Protein AF-A0AAV2K9E5-F1 (afdb_monomer_lite)

Foldseek 3Di:
DDDDDDDDPDPVPLVVVVVVLVVCPPDDPVVSQVVLQVVLLVVLLVVLLVLLPDPDQDPDQVNLVVQLVVLVVSQVSSVVSVHHDPLSSVLSVLLSVLQNDLDLVVNLVSLLVNCVQAVLCDLLNLVSSVSNHPNDDPVSSVVSSVSSVVSHDPDCPHNDDNRCVVHDHDRPPPPPPPPDD

Structure (mmCIF, N/CA/C/O backbone):
data_AF-A0AAV2K9E5-F1
#
_entry.id   AF-A0AAV2K9E5-F1
#
loop_
_atom_site.group_PDB
_atom_site.id
_atom_site.type_symbol
_atom_site.label_atom_id
_atom_site.label_alt_id
_atom_site.label_comp_id
_atom_site.label_asym_id
_atom_site.label_entity_id
_atom_site.label_seq_id
_atom_site.pdbx_PDB_ins_code
_atom_site.Cartn_x
_atom_site.Cartn_y
_atom_site.Cartn_z
_atom_site.occupancy
_atom_site.B_iso_or_equiv
_atom_site.auth_seq_id
_atom_site.auth_comp_id
_atom_site.auth_asym_id
_atom_site.auth_atom_id
_atom_site.pdbx_PDB_model_num
ATOM 1 N N . MET A 1 1 ? -20.066 31.580 -7.632 1.00 33.34 1 MET A N 1
ATOM 2 C CA . MET A 1 1 ? -19.967 30.340 -8.435 1.00 33.34 1 MET A CA 1
ATOM 3 C C . MET A 1 1 ? -18.522 29.836 -8.380 1.00 33.34 1 MET A C 1
ATOM 5 O O . MET A 1 1 ? -17.679 30.307 -9.133 1.00 33.34 1 MET A O 1
ATOM 9 N N . GLY A 1 2 ? -18.185 28.996 -7.397 1.00 33.91 2 GLY A N 1
ATOM 10 C CA . GLY A 1 2 ? -16.811 28.524 -7.174 1.00 33.91 2 GLY A CA 1
ATOM 11 C C . GLY A 1 2 ? -16.489 27.322 -8.060 1.00 33.91 2 GLY A C 1
ATOM 12 O O . GLY A 1 2 ? -17.176 26.308 -7.985 1.00 33.91 2 GLY A O 1
ATOM 13 N N . LYS A 1 3 ? -15.464 27.434 -8.911 1.00 34.72 3 LYS A N 1
ATOM 14 C CA . LYS A 1 3 ? -14.996 26.327 -9.755 1.00 34.72 3 LYS A CA 1
ATOM 15 C C . LYS A 1 3 ? -14.367 25.238 -8.879 1.00 34.72 3 LYS A C 1
ATOM 17 O O . LYS A 1 3 ? -13.328 25.457 -8.259 1.00 34.72 3 LYS A O 1
ATOM 22 N N . MET A 1 4 ? -15.000 24.067 -8.857 1.00 34.75 4 MET A N 1
ATOM 23 C CA . MET A 1 4 ? -14.443 22.832 -8.309 1.00 34.75 4 MET A CA 1
ATOM 24 C C . MET A 1 4 ? -13.221 22.425 -9.140 1.00 34.75 4 MET A C 1
ATOM 26 O O . MET A 1 4 ? -13.341 22.120 -10.325 1.00 34.75 4 MET A O 1
ATOM 30 N N . LYS A 1 5 ? -12.034 22.434 -8.525 1.00 36.47 5 LYS A N 1
ATOM 31 C CA . LYS A 1 5 ? -10.842 21.792 -9.090 1.00 36.47 5 LYS A CA 1
ATOM 32 C C . LYS A 1 5 ? -11.008 20.284 -8.941 1.00 36.47 5 LYS A C 1
ATOM 34 O O . LYS A 1 5 ? -10.879 19.741 -7.848 1.00 36.47 5 LYS A O 1
ATOM 39 N N . THR A 1 6 ? -11.315 19.626 -10.049 1.00 37.81 6 THR A N 1
ATOM 40 C CA . THR A 1 6 ? -11.320 18.172 -10.183 1.00 37.81 6 THR A CA 1
ATOM 41 C C . THR A 1 6 ? -9.916 17.629 -9.920 1.00 37.81 6 THR A C 1
ATOM 43 O O . THR A 1 6 ? -8.967 17.955 -10.633 1.00 37.81 6 THR A O 1
ATOM 46 N N . SER A 1 7 ? -9.794 16.812 -8.874 1.00 40.53 7 SER A N 1
ATOM 47 C CA . SER A 1 7 ? -8.599 16.041 -8.538 1.00 40.53 7 SER A CA 1
ATOM 48 C C . SER A 1 7 ? -8.403 14.943 -9.587 1.00 40.53 7 SER A C 1
ATOM 50 O O . SER A 1 7 ? -9.047 13.899 -9.532 1.00 40.53 7 SER A O 1
ATOM 52 N N . SER A 1 8 ? -7.561 15.216 -10.581 1.00 37.09 8 SER A N 1
ATOM 53 C CA . SER A 1 8 ? -7.104 14.250 -11.578 1.00 37.09 8 SER A CA 1
ATOM 54 C C . SER A 1 8 ? -5.670 13.870 -11.231 1.00 37.09 8 SER A C 1
ATOM 56 O O . SER A 1 8 ? -4.784 14.728 -11.216 1.00 37.09 8 SER A O 1
ATOM 58 N N . VAL A 1 9 ? -5.414 12.591 -10.952 1.00 47.50 9 VAL A N 1
ATOM 59 C CA . VAL A 1 9 ? -4.066 12.066 -11.180 1.00 47.50 9 VAL A CA 1
ATOM 60 C C . VAL A 1 9 ? -3.914 12.036 -12.697 1.00 47.50 9 VAL A C 1
ATOM 62 O O . VAL A 1 9 ? -4.549 11.244 -13.385 1.00 47.50 9 VAL A O 1
ATOM 65 N N . HIS A 1 10 ? -3.156 13.010 -13.187 1.00 48.72 10 HIS A N 1
ATOM 66 C CA . HIS A 1 10 ? -3.023 13.381 -14.587 1.00 48.72 10 HIS A CA 1
ATOM 67 C C . HIS A 1 10 ? -2.670 12.170 -15.483 1.00 48.72 10 HIS A C 1
ATOM 69 O O . HIS A 1 10 ? -1.700 11.472 -15.169 1.00 48.72 10 HIS A O 1
ATOM 75 N N . PRO A 1 11 ? -3.332 11.995 -16.646 1.00 52.62 11 PRO A N 1
ATOM 76 C CA . PRO A 1 11 ? -2.851 11.165 -17.764 1.00 52.62 11 PRO A CA 1
ATOM 77 C C . PRO A 1 11 ? -1.345 11.341 -18.055 1.00 52.62 11 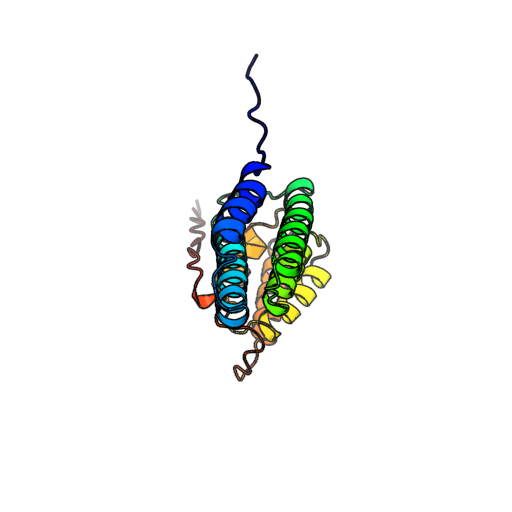PRO A C 1
ATOM 79 O O . PRO A 1 11 ? -0.653 10.402 -18.426 1.00 52.62 11 PRO A O 1
ATOM 82 N N . ASN A 1 12 ? -0.800 12.512 -17.721 1.00 70.06 12 ASN A N 1
ATOM 83 C CA . ASN A 1 12 ? 0.586 12.903 -17.941 1.00 70.06 12 ASN A CA 1
ATOM 84 C C . ASN A 1 12 ? 1.647 12.067 -17.208 1.00 70.06 12 ASN A C 1
ATOM 86 O O . ASN A 1 12 ? 2.788 12.109 -17.643 1.00 70.06 12 ASN A O 1
ATOM 90 N N . VAL A 1 13 ? 1.360 11.356 -16.105 1.00 79.88 13 VAL A N 1
ATOM 91 C CA . VAL A 1 13 ? 2.435 10.623 -15.393 1.00 79.88 13 VAL A CA 1
ATOM 92 C C . VAL A 1 13 ? 2.831 9.355 -16.138 1.00 79.88 13 VAL A C 1
ATOM 94 O O . VAL A 1 13 ? 4.018 9.112 -16.310 1.00 79.88 13 VAL A O 1
ATOM 97 N N . LEU A 1 14 ? 1.865 8.545 -16.580 1.00 83.00 14 LEU A N 1
ATOM 98 C CA . LEU A 1 14 ? 2.177 7.322 -17.326 1.00 83.00 14 LEU A CA 1
ATOM 99 C C . LEU A 1 14 ? 2.745 7.652 -18.707 1.00 83.00 14 LEU A C 1
ATOM 101 O O . LEU A 1 14 ? 3.692 6.998 -19.129 1.00 83.00 14 LEU A O 1
ATOM 105 N N . ASP A 1 15 ? 2.230 8.696 -19.359 1.00 85.44 15 ASP A N 1
ATOM 106 C CA . ASP A 1 15 ? 2.758 9.169 -20.641 1.00 85.44 15 ASP A CA 1
ATOM 107 C C . ASP A 1 15 ? 4.187 9.709 -20.499 1.00 85.44 15 ASP A C 1
ATOM 109 O O . ASP A 1 15 ? 5.060 9.356 -21.289 1.00 85.44 15 ASP A O 1
ATOM 113 N N . PHE A 1 16 ? 4.462 10.486 -19.443 1.00 86.88 16 PHE A N 1
ATOM 114 C CA . PHE A 1 16 ? 5.818 10.923 -19.107 1.00 86.88 16 PHE A CA 1
ATOM 115 C C . PHE A 1 16 ? 6.737 9.731 -18.835 1.00 86.88 16 PHE A C 1
ATOM 117 O O . PHE A 1 16 ? 7.811 9.637 -19.413 1.00 86.88 16 PHE A O 1
ATOM 124 N N . LEU A 1 17 ? 6.307 8.781 -18.000 1.00 87.25 17 LEU A N 1
ATOM 125 C CA . LEU A 1 17 ? 7.097 7.586 -17.706 1.00 87.25 17 LEU A CA 1
ATOM 126 C C . LEU A 1 17 ? 7.365 6.756 -18.960 1.00 87.25 17 LEU A C 1
ATOM 128 O O . LEU A 1 17 ? 8.458 6.220 -19.101 1.00 87.25 17 LEU A O 1
ATOM 132 N N . LYS A 1 18 ? 6.390 6.643 -19.865 1.00 88.12 18 LYS A N 1
ATOM 133 C CA . LYS A 1 18 ? 6.566 5.952 -21.141 1.00 88.12 18 LYS A CA 1
ATOM 134 C C . LYS A 1 18 ? 7.643 6.638 -21.973 1.00 88.12 18 LYS A C 1
ATOM 136 O O . LYS A 1 18 ? 8.583 5.969 -22.377 1.00 88.12 18 LYS A O 1
ATOM 141 N N . HIS A 1 19 ? 7.525 7.954 -22.150 1.00 90.06 19 HIS A N 1
ATOM 142 C CA . HIS A 1 19 ? 8.511 8.759 -22.862 1.00 90.06 19 HIS A CA 1
ATOM 143 C C . HIS A 1 19 ? 9.916 8.559 -22.281 1.00 90.06 19 HIS A C 1
ATOM 145 O O . HIS A 1 19 ? 10.824 8.177 -23.007 1.00 90.06 19 HIS A O 1
ATOM 151 N N . GLU A 1 20 ? 10.090 8.715 -20.966 1.00 89.44 20 GLU A N 1
ATOM 152 C CA . GLU A 1 20 ? 11.399 8.544 -20.322 1.00 89.44 20 GLU A CA 1
ATOM 153 C C . GLU A 1 20 ? 11.954 7.118 -20.462 1.00 89.44 20 GLU A C 1
ATOM 155 O O . GLU A 1 20 ? 13.154 6.942 -20.645 1.00 89.44 20 GLU A O 1
ATOM 160 N N . LEU A 1 21 ? 11.107 6.084 -20.398 1.00 88.56 21 LEU A N 1
ATOM 161 C CA . LEU A 1 21 ? 11.539 4.692 -20.580 1.00 88.56 21 LEU A CA 1
ATOM 162 C C . LEU A 1 21 ? 11.864 4.348 -22.041 1.00 88.56 21 LEU A C 1
ATOM 164 O O . LEU A 1 21 ? 12.685 3.458 -22.280 1.00 88.56 21 LEU A O 1
ATOM 168 N N . ASP A 1 22 ? 11.247 5.035 -23.003 1.00 89.12 22 ASP A N 1
ATOM 169 C CA . ASP A 1 22 ? 11.551 4.900 -24.430 1.00 89.12 22 ASP A CA 1
ATOM 170 C C . ASP A 1 22 ? 12.910 5.526 -24.785 1.00 89.12 22 ASP A C 1
ATOM 172 O O . ASP A 1 22 ? 13.610 5.020 -25.660 1.00 89.12 22 ASP A O 1
ATOM 176 N N . GLN A 1 23 ? 13.364 6.526 -24.025 1.00 89.56 23 GLN A N 1
ATOM 177 C CA . GLN A 1 23 ? 14.723 7.070 -24.153 1.00 89.56 23 GLN A CA 1
ATOM 178 C C . GLN A 1 23 ? 15.815 6.126 -23.620 1.00 89.56 23 GLN A C 1
ATOM 180 O O . GLN A 1 23 ? 16.995 6.418 -23.777 1.00 89.56 23 GLN A O 1
ATOM 185 N N . LEU A 1 24 ? 15.439 5.006 -22.989 1.00 87.31 24 LEU A N 1
ATOM 186 C CA . LEU A 1 24 ? 16.350 4.021 -22.391 1.00 87.31 24 LEU A CA 1
ATOM 187 C C . LEU A 1 24 ? 16.381 2.687 -23.160 1.00 87.31 24 LEU A C 1
ATOM 189 O O . LEU A 1 24 ? 16.762 1.653 -22.602 1.00 87.31 24 LEU A O 1
ATOM 193 N N . GLN A 1 25 ? 15.910 2.668 -24.410 1.00 85.69 25 GLN A N 1
ATOM 194 C CA . GLN A 1 25 ? 15.827 1.454 -25.241 1.00 85.69 25 GLN A CA 1
ATOM 195 C C . GLN A 1 25 ? 17.203 0.947 -25.705 1.00 85.69 25 GLN A C 1
ATOM 197 O O . GLN A 1 25 ? 17.341 -0.221 -26.058 1.00 85.69 25 GLN A O 1
ATOM 202 N N . ASP A 1 26 ? 18.223 1.805 -25.676 1.00 91.19 26 ASP A N 1
ATOM 203 C CA . ASP A 1 26 ? 19.620 1.489 -25.982 1.00 91.19 26 ASP A CA 1
ATOM 204 C C . ASP A 1 26 ? 20.329 0.725 -24.846 1.00 91.19 26 ASP A C 1
ATOM 206 O O . ASP A 1 26 ? 21.356 0.075 -25.065 1.00 91.19 26 ASP A O 1
ATOM 210 N N . LEU A 1 27 ? 19.770 0.739 -23.631 1.00 89.75 27 LEU A N 1
ATOM 211 C CA . LEU A 1 27 ? 20.277 -0.061 -22.522 1.00 89.75 27 LEU A CA 1
ATOM 212 C C . LEU A 1 27 ? 20.113 -1.560 -22.790 1.00 89.75 27 LEU A C 1
ATOM 214 O O . LEU A 1 27 ? 19.075 -2.042 -23.245 1.00 89.75 27 LEU A O 1
ATOM 218 N N . LYS A 1 28 ? 21.101 -2.343 -22.342 1.00 91.88 28 LYS A N 1
ATOM 219 C CA . LYS A 1 28 ? 20.982 -3.805 -22.271 1.00 91.88 28 LYS A CA 1
ATOM 220 C C . LYS A 1 28 ? 19.692 -4.194 -21.538 1.00 91.88 28 LYS A C 1
ATOM 222 O O . LYS A 1 28 ? 19.428 -3.692 -20.444 1.00 91.88 28 LYS A O 1
ATOM 227 N N . ALA A 1 29 ? 18.951 -5.160 -22.085 1.00 87.75 29 ALA A N 1
ATOM 228 C CA . ALA A 1 29 ? 17.651 -5.594 -21.564 1.00 87.75 29 ALA A CA 1
ATOM 229 C C . ALA A 1 29 ? 17.650 -5.891 -20.051 1.00 87.75 29 ALA A C 1
ATOM 231 O O . ALA A 1 29 ? 16.742 -5.469 -19.339 1.00 87.75 29 ALA A O 1
ATOM 232 N N . SER A 1 30 ? 18.702 -6.537 -19.533 1.00 89.31 30 SER A N 1
ATOM 233 C CA . SER A 1 30 ? 18.856 -6.807 -18.096 1.00 89.31 30 SER A CA 1
ATOM 234 C C . SER A 1 30 ? 18.990 -5.529 -17.257 1.00 89.31 30 SER A C 1
ATOM 236 O O . SER A 1 30 ? 18.423 -5.439 -16.172 1.00 89.31 30 SER A O 1
ATOM 238 N N . CYS A 1 31 ? 19.712 -4.520 -17.753 1.00 89.81 31 CYS A N 1
ATOM 239 C CA . CYS A 1 31 ? 19.858 -3.228 -17.079 1.00 89.81 31 CYS A CA 1
ATOM 240 C C . CYS A 1 31 ? 18.535 -2.458 -17.103 1.00 89.81 31 CYS A C 1
ATOM 242 O O . CYS A 1 31 ? 18.088 -1.960 -16.070 1.00 89.81 31 CYS A O 1
ATOM 244 N N . ARG A 1 32 ? 17.869 -2.433 -18.263 1.00 88.88 32 ARG A N 1
ATOM 245 C CA . ARG A 1 32 ? 16.553 -1.809 -18.429 1.00 88.88 32 ARG A CA 1
ATOM 246 C C . ARG A 1 32 ? 15.521 -2.432 -17.485 1.00 88.88 32 ARG A C 1
ATOM 248 O O . ARG A 1 32 ? 14.830 -1.709 -16.775 1.00 88.88 32 ARG A O 1
ATOM 255 N N . GLN A 1 33 ? 15.478 -3.760 -17.383 1.00 89.00 33 GLN A N 1
ATOM 256 C CA . GLN A 1 33 ? 14.592 -4.469 -16.457 1.00 89.00 33 GLN A CA 1
ATOM 257 C C . GLN A 1 33 ? 14.817 -4.063 -14.992 1.00 89.00 33 GLN A C 1
ATOM 259 O O . GLN A 1 33 ? 13.845 -3.860 -14.259 1.00 89.00 33 GLN A O 1
ATOM 264 N N . VAL A 1 34 ? 16.073 -3.911 -14.555 1.00 89.50 34 VAL A N 1
ATOM 265 C CA . VAL A 1 34 ? 16.400 -3.452 -13.193 1.00 89.50 34 VAL A CA 1
ATOM 266 C C . VAL A 1 34 ? 15.873 -2.036 -12.951 1.00 89.50 34 VAL A C 1
ATOM 268 O O . VAL A 1 34 ? 15.236 -1.794 -11.924 1.00 89.50 34 VAL A O 1
ATOM 271 N N . VAL A 1 35 ? 16.074 -1.121 -13.904 1.00 89.75 35 VAL A N 1
ATOM 272 C CA . VAL A 1 35 ? 15.585 0.266 -13.816 1.00 89.75 35 VAL A CA 1
ATOM 273 C C . VAL A 1 35 ? 14.058 0.304 -13.727 1.00 89.75 35 VAL A C 1
ATOM 275 O O . VAL A 1 35 ? 13.514 0.888 -12.788 1.00 89.75 35 VAL A O 1
ATOM 278 N N . VAL A 1 36 ? 13.360 -0.379 -14.640 1.00 89.56 36 VAL A N 1
ATOM 279 C CA . VAL A 1 36 ? 11.887 -0.436 -14.676 1.00 89.56 36 VAL A CA 1
ATOM 280 C C . VAL A 1 36 ? 11.335 -1.051 -13.383 1.00 89.56 36 VAL A C 1
ATOM 282 O O . VAL A 1 36 ? 10.399 -0.518 -12.786 1.00 89.56 36 VAL A O 1
ATOM 285 N N . THR A 1 37 ? 11.957 -2.125 -12.884 1.00 88.50 37 THR A N 1
ATOM 286 C CA . THR A 1 37 ? 11.559 -2.775 -11.624 1.00 88.50 37 THR A CA 1
ATOM 287 C C . THR A 1 37 ? 11.743 -1.848 -10.425 1.00 88.50 37 THR A C 1
ATOM 289 O O . THR A 1 37 ? 10.862 -1.762 -9.566 1.00 88.50 37 THR A O 1
ATOM 292 N N . ARG A 1 38 ? 12.866 -1.123 -10.352 1.00 88.56 38 ARG A N 1
ATOM 293 C CA . ARG A 1 38 ? 13.117 -0.184 -9.255 1.00 88.56 38 ARG A CA 1
ATOM 294 C C . ARG A 1 38 ? 12.136 0.983 -9.280 1.00 88.56 38 ARG A C 1
ATOM 296 O O . ARG A 1 38 ? 11.632 1.380 -8.231 1.00 88.56 38 ARG A O 1
ATOM 303 N N . LEU A 1 39 ? 11.832 1.488 -10.470 1.00 88.81 39 LEU A N 1
ATOM 304 C CA . LEU A 1 39 ? 10.872 2.564 -10.659 1.00 88.81 39 LEU A CA 1
ATOM 305 C C . LEU A 1 39 ? 9.460 2.140 -10.232 1.00 88.81 39 LEU A C 1
ATOM 307 O O . LEU A 1 39 ? 8.794 2.892 -9.521 1.00 88.81 39 LEU A O 1
ATOM 311 N N . HIS A 1 40 ? 9.042 0.912 -10.555 1.00 88.25 40 HIS A N 1
ATOM 312 C CA . HIS A 1 40 ? 7.785 0.338 -10.069 1.00 88.25 40 HIS A CA 1
ATOM 313 C C . HIS A 1 40 ? 7.724 0.300 -8.530 1.00 88.25 40 HIS A C 1
ATOM 315 O O . HIS A 1 40 ? 6.750 0.769 -7.934 1.00 88.25 40 HIS A O 1
ATOM 321 N N . GLN A 1 41 ? 8.788 -0.177 -7.872 1.00 88.12 41 GLN A N 1
ATOM 322 C CA . GLN A 1 41 ? 8.881 -0.207 -6.405 1.00 88.12 41 GLN A CA 1
ATOM 323 C C . GLN A 1 41 ? 8.816 1.196 -5.784 1.00 88.12 41 GLN A C 1
ATOM 325 O O . GLN A 1 41 ? 8.124 1.406 -4.786 1.00 88.12 41 GLN A O 1
ATOM 330 N N . ASP A 1 42 ? 9.530 2.167 -6.359 1.00 87.69 42 ASP A N 1
ATOM 331 C CA . ASP A 1 42 ? 9.561 3.538 -5.850 1.00 87.69 42 ASP A CA 1
ATOM 332 C C . ASP A 1 42 ? 8.230 4.267 -6.072 1.00 87.69 42 ASP A C 1
ATOM 334 O O . ASP A 1 42 ? 7.808 5.046 -5.212 1.00 87.69 42 ASP A O 1
ATOM 338 N N . MET A 1 43 ? 7.530 3.985 -7.172 1.00 85.38 43 MET A N 1
ATOM 339 C CA . MET A 1 43 ? 6.181 4.495 -7.416 1.00 85.38 43 MET A CA 1
ATOM 340 C C . MET A 1 43 ? 5.190 3.954 -6.389 1.00 85.38 43 MET A C 1
ATOM 342 O O . MET A 1 43 ? 4.487 4.742 -5.755 1.00 85.38 43 MET A O 1
ATOM 346 N N . ALA A 1 44 ? 5.190 2.644 -6.139 1.00 86.56 44 ALA A N 1
ATOM 347 C CA . ALA A 1 44 ? 4.346 2.049 -5.107 1.00 86.56 44 ALA A CA 1
ATOM 348 C C . ALA A 1 44 ? 4.667 2.594 -3.709 1.00 86.56 44 ALA A C 1
ATOM 350 O O . ALA A 1 44 ? 3.761 2.917 -2.939 1.00 86.56 44 ALA A O 1
ATOM 351 N N . LEU A 1 45 ? 5.952 2.785 -3.391 1.00 88.00 45 LEU A N 1
ATOM 352 C CA . LEU A 1 45 ? 6.364 3.397 -2.131 1.00 88.00 45 LEU A CA 1
ATOM 353 C C . LEU A 1 45 ? 5.821 4.819 -1.996 1.00 88.00 45 LEU A C 1
ATOM 355 O O . LEU A 1 45 ? 5.258 5.166 -0.958 1.00 88.00 45 LEU A O 1
ATOM 359 N N . ARG A 1 46 ? 5.996 5.661 -3.022 1.00 85.56 46 ARG A N 1
ATOM 360 C CA . ARG A 1 46 ? 5.472 7.037 -3.028 1.00 85.56 46 ARG A CA 1
ATOM 361 C C . ARG A 1 46 ? 3.964 7.036 -2.850 1.00 85.56 46 ARG A C 1
ATOM 363 O O . ARG A 1 46 ? 3.445 7.858 -2.098 1.00 85.56 46 ARG A O 1
ATOM 370 N N . TYR A 1 47 ? 3.290 6.095 -3.490 1.00 81.81 47 TYR A N 1
ATOM 371 C CA . TYR A 1 47 ? 1.853 5.937 -3.417 1.00 81.81 47 TYR A CA 1
ATOM 372 C C . TYR A 1 47 ? 1.362 5.634 -1.994 1.00 81.81 47 TYR A C 1
ATOM 374 O O . TYR A 1 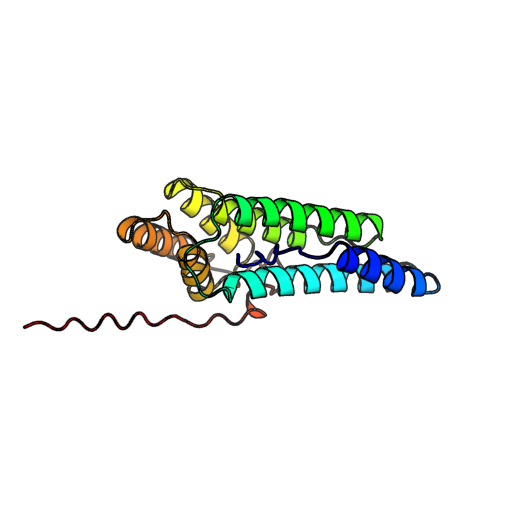47 ? 0.638 6.439 -1.403 1.00 81.81 47 TYR A O 1
ATOM 382 N N . VAL A 1 48 ? 1.845 4.546 -1.386 1.00 86.62 48 VAL A N 1
ATOM 383 C CA . VAL A 1 48 ? 1.476 4.145 -0.016 1.00 86.62 48 VAL A CA 1
ATOM 384 C C . VAL A 1 48 ? 1.941 5.179 1.016 1.00 86.62 48 VAL A C 1
ATOM 386 O O . VAL A 1 48 ? 1.233 5.482 1.975 1.00 86.62 48 VAL A O 1
ATOM 389 N N . LYS A 1 49 ? 3.106 5.802 0.811 1.00 87.25 49 LYS A N 1
ATOM 390 C CA . LYS A 1 49 ? 3.590 6.891 1.671 1.00 87.25 49 LYS A CA 1
ATOM 391 C C . LYS A 1 49 ? 2.674 8.109 1.624 1.00 87.25 49 LYS A C 1
ATOM 393 O O . LYS A 1 49 ? 2.476 8.746 2.655 1.00 87.25 49 LYS A O 1
ATOM 398 N N . THR A 1 50 ? 2.162 8.461 0.448 1.00 82.62 50 THR A N 1
ATOM 399 C CA . THR A 1 50 ? 1.246 9.598 0.287 1.00 82.62 50 THR A CA 1
ATOM 400 C C . THR A 1 50 ? -0.067 9.294 0.990 1.00 82.62 50 THR A C 1
ATOM 402 O O . THR A 1 50 ? -0.499 10.098 1.809 1.00 82.62 50 THR A O 1
ATOM 405 N N . LEU A 1 51 ? -0.608 8.088 0.786 1.00 83.00 51 LEU A N 1
ATOM 406 C CA . LEU A 1 51 ? -1.778 7.578 1.497 1.00 83.00 51 LEU A CA 1
ATOM 407 C C . LEU A 1 51 ? -1.633 7.715 3.019 1.00 83.00 51 LEU A C 1
ATOM 409 O O . LEU A 1 51 ? -2.455 8.356 3.668 1.00 83.00 51 LEU A O 1
ATOM 413 N N . LEU A 1 52 ? -0.577 7.136 3.593 1.00 83.44 52 LEU A N 1
ATOM 414 C CA . LEU A 1 52 ? -0.377 7.119 5.044 1.00 83.44 52 LEU A CA 1
ATOM 415 C C . LEU A 1 52 ? -0.071 8.511 5.620 1.00 83.44 52 LEU A C 1
ATOM 417 O O . LEU A 1 52 ? -0.183 8.718 6.823 1.00 83.44 52 LEU A O 1
ATOM 421 N N . LYS A 1 53 ? 0.299 9.487 4.787 1.00 80.38 53 LYS A N 1
ATOM 422 C CA . LYS A 1 53 ? 0.480 10.883 5.205 1.00 80.38 53 LYS A CA 1
ATOM 423 C C . LYS A 1 53 ? -0.784 11.729 5.085 1.00 80.38 53 LYS A C 1
ATOM 425 O O . LYS A 1 53 ? -0.793 12.840 5.619 1.00 80.38 53 LYS A O 1
ATOM 430 N N . THR A 1 54 ? -1.818 11.248 4.400 1.00 73.81 54 THR A N 1
ATOM 431 C CA . THR A 1 54 ? -3.066 11.989 4.212 1.00 73.81 54 THR A CA 1
ATOM 432 C C . THR A 1 54 ? -3.696 12.297 5.570 1.00 73.81 54 THR A C 1
ATOM 434 O O . THR A 1 54 ? -4.027 11.405 6.352 1.00 73.81 54 THR A O 1
ATOM 437 N N . ARG A 1 55 ? -3.828 13.593 5.875 1.00 57.69 55 ARG A N 1
ATOM 438 C CA . ARG A 1 55 ? -4.434 14.096 7.112 1.00 57.69 55 ARG A CA 1
ATOM 439 C C . ARG A 1 55 ? -5.932 14.275 6.885 1.00 57.69 55 ARG A C 1
ATOM 441 O O . ARG A 1 55 ? -6.364 15.328 6.437 1.00 57.69 55 ARG A O 1
ATOM 448 N N . GLY A 1 56 ? -6.713 13.244 7.178 1.00 57.16 56 GLY A N 1
ATOM 449 C CA . GLY A 1 56 ? -8.171 13.312 7.111 1.00 57.16 56 GLY A CA 1
ATOM 450 C C . GLY A 1 56 ? -8.811 11.935 7.205 1.00 57.16 56 GLY A C 1
ATOM 451 O O . GLY A 1 56 ? -8.333 10.986 6.589 1.00 57.16 56 GLY A O 1
ATOM 452 N N . ARG A 1 57 ? -9.894 11.832 7.981 1.00 54.53 57 ARG A N 1
ATOM 453 C CA . ARG A 1 57 ? -10.813 10.691 7.937 1.00 54.53 57 ARG A CA 1
ATOM 454 C C . ARG A 1 57 ? -11.686 10.880 6.712 1.00 54.53 57 ARG A C 1
ATOM 456 O O . ARG A 1 57 ? -12.661 11.610 6.821 1.00 54.53 57 ARG A O 1
ATOM 463 N N . SER A 1 58 ? -11.275 10.331 5.574 1.00 51.22 58 SER A N 1
ATOM 464 C CA . SER A 1 58 ? -12.148 10.013 4.443 1.00 51.22 58 SER A CA 1
ATOM 465 C C . SER A 1 58 ? -11.317 9.789 3.177 1.00 51.22 58 SER A C 1
ATOM 467 O O . SER A 1 58 ? -10.882 10.723 2.503 1.00 51.22 58 SER A O 1
ATOM 469 N N . LEU A 1 59 ? -11.126 8.520 2.839 1.00 55.97 59 LEU A N 1
ATOM 470 C CA . LEU A 1 59 ? -11.186 8.096 1.449 1.00 55.97 59 LEU A CA 1
ATOM 471 C C . LEU A 1 59 ? -12.591 7.510 1.271 1.00 55.97 59 LEU A C 1
ATOM 473 O O . LEU A 1 59 ? -12.739 6.293 1.318 1.00 55.97 59 LEU A O 1
ATOM 477 N N . GLU A 1 60 ? -13.640 8.343 1.165 1.00 51.22 60 GLU A N 1
ATOM 478 C CA . GLU A 1 60 ? -14.983 7.828 0.820 1.00 51.22 60 GLU A CA 1
ATOM 479 C C . GLU A 1 60 ? -14.884 6.971 -0.443 1.00 51.22 60 GLU A C 1
ATOM 481 O O . GLU A 1 60 ? -13.992 7.205 -1.254 1.00 51.22 60 GLU A O 1
ATOM 486 N N . GLY A 1 61 ? -15.785 5.998 -0.620 1.00 51.62 61 GLY A N 1
ATOM 487 C CA . GLY A 1 61 ? -15.674 4.848 -1.536 1.00 51.62 61 GLY A CA 1
ATOM 488 C C . GLY A 1 61 ? -15.199 5.079 -2.986 1.00 51.62 61 GLY A C 1
ATOM 489 O O . GLY A 1 61 ? -14.833 4.112 -3.652 1.00 51.62 61 GLY A O 1
ATOM 490 N N . GLY A 1 62 ? -15.127 6.320 -3.475 1.00 54.38 62 GLY A N 1
ATOM 491 C CA . GLY A 1 62 ? -14.406 6.688 -4.699 1.00 54.38 62 GLY A CA 1
ATOM 492 C C . GLY A 1 62 ? -12.874 6.715 -4.561 1.00 54.38 62 GLY A C 1
ATOM 493 O O . GLY A 1 62 ? -12.183 6.338 -5.499 1.00 54.38 62 GLY A O 1
ATOM 494 N N . GLY A 1 63 ? -12.328 7.091 -3.402 1.00 61.16 63 GLY A N 1
ATOM 495 C CA . GLY A 1 63 ? -10.894 7.139 -3.113 1.00 61.16 63 GLY A CA 1
ATOM 496 C C . GLY A 1 63 ? -10.252 5.757 -3.177 1.00 61.16 63 GLY A C 1
ATOM 497 O O . GLY A 1 63 ? -9.416 5.528 -4.038 1.00 61.16 63 GLY A O 1
ATOM 498 N N . ALA A 1 64 ? -10.690 4.807 -2.345 1.00 58.28 64 ALA A N 1
ATOM 499 C CA . ALA A 1 64 ? -10.140 3.444 -2.331 1.00 58.28 64 ALA A CA 1
ATOM 500 C C . ALA A 1 64 ? -10.298 2.711 -3.680 1.00 58.28 64 ALA A C 1
ATOM 502 O O . ALA A 1 64 ? -9.388 2.013 -4.120 1.00 58.28 64 ALA A O 1
ATOM 503 N N . ARG A 1 65 ? -11.423 2.910 -4.381 1.00 59.69 65 ARG A N 1
ATOM 504 C CA . ARG A 1 65 ? -11.648 2.331 -5.716 1.00 59.69 65 ARG A CA 1
ATOM 505 C C . ARG A 1 65 ? -10.723 2.942 -6.772 1.00 59.69 65 ARG A C 1
ATOM 507 O O . ARG A 1 65 ? -10.072 2.206 -7.504 1.00 59.69 65 ARG A O 1
ATOM 514 N N . CYS A 1 66 ? -10.584 4.268 -6.774 1.00 67.38 66 CYS A N 1
ATOM 515 C CA . CYS A 1 66 ? -9.598 4.981 -7.589 1.00 67.38 66 CYS A CA 1
ATOM 516 C C . CYS A 1 66 ? -8.170 4.494 -7.288 1.00 67.38 66 CYS A C 1
ATOM 518 O O . CYS A 1 66 ? -7.344 4.396 -8.193 1.00 67.38 66 CYS A O 1
ATOM 520 N N . MET A 1 67 ? -7.888 4.106 -6.038 1.00 66.44 67 MET A N 1
ATOM 521 C CA . MET A 1 67 ? -6.585 3.561 -5.676 1.00 66.44 67 MET A CA 1
ATOM 522 C C . MET A 1 67 ? -6.299 2.187 -6.267 1.00 66.44 67 MET A C 1
ATOM 524 O O . MET A 1 67 ? -5.217 1.993 -6.822 1.00 66.44 67 MET A O 1
ATOM 528 N N . LYS A 1 68 ? -7.262 1.266 -6.191 1.00 66.69 68 LYS A N 1
ATOM 529 C CA . LYS A 1 68 ? -7.153 -0.053 -6.824 1.00 66.69 68 LYS A CA 1
ATOM 530 C C . LYS A 1 68 ? -6.923 0.080 -8.326 1.00 66.69 68 LYS A C 1
ATOM 532 O O . LYS A 1 68 ? -6.003 -0.525 -8.872 1.00 66.69 68 LYS A O 1
ATOM 537 N N . ASP A 1 69 ? -7.704 0.946 -8.969 1.00 71.44 69 ASP A N 1
ATOM 538 C CA . ASP A 1 69 ? -7.619 1.180 -10.409 1.00 71.44 69 ASP A CA 1
ATOM 539 C C . ASP A 1 69 ? -6.272 1.810 -10.805 1.00 71.44 69 ASP A C 1
ATOM 541 O O . ASP A 1 69 ? -5.689 1.445 -11.826 1.00 71.44 69 ASP A O 1
ATOM 545 N N . HIS A 1 70 ? -5.732 2.731 -9.998 1.00 75.38 70 HIS A N 1
ATOM 546 C CA . HIS A 1 70 ? -4.411 3.324 -10.234 1.00 75.38 70 HIS A CA 1
ATOM 547 C C . HIS A 1 70 ? -3.266 2.336 -10.000 1.00 75.38 70 HIS A C 1
ATOM 549 O O . HIS A 1 70 ? -2.336 2.296 -10.805 1.00 75.38 70 HIS A O 1
ATOM 555 N N . ALA A 1 71 ? -3.328 1.535 -8.935 1.00 72.56 71 ALA A N 1
ATOM 556 C CA . ALA A 1 71 ? -2.346 0.492 -8.655 1.00 72.56 71 ALA A CA 1
ATOM 557 C C . ALA A 1 71 ? -2.290 -0.538 -9.790 1.00 72.56 71 ALA A C 1
ATOM 559 O O . ALA A 1 71 ? -1.210 -0.821 -10.307 1.00 72.56 71 ALA A O 1
ATOM 560 N N . LEU A 1 72 ? -3.456 -1.007 -10.244 1.00 76.69 72 LEU A N 1
ATOM 561 C CA . LEU A 1 72 ? -3.562 -1.958 -11.345 1.00 76.69 72 LEU A CA 1
ATOM 562 C C . LEU A 1 72 ? -3.004 -1.379 -12.653 1.00 76.69 72 LEU A C 1
ATOM 564 O O . LEU A 1 72 ? -2.196 -2.033 -13.310 1.00 76.69 72 LEU A O 1
ATOM 568 N N . LYS A 1 73 ? -3.371 -0.139 -13.009 1.00 82.44 73 LYS A N 1
ATOM 569 C CA . LYS A 1 73 ? -2.841 0.539 -14.207 1.00 82.44 73 LYS A CA 1
ATOM 570 C C . LYS A 1 73 ? -1.324 0.723 -14.145 1.00 82.44 73 LYS A C 1
ATOM 572 O O . LYS A 1 73 ? -0.647 0.488 -15.142 1.00 82.44 73 LYS A O 1
ATOM 577 N N . LEU A 1 74 ? -0.782 1.109 -12.986 1.00 81.50 74 LEU A N 1
ATOM 578 C CA . LEU A 1 74 ? 0.666 1.222 -12.777 1.00 81.50 74 LEU A CA 1
ATOM 579 C C . LEU A 1 74 ? 1.354 -0.132 -12.957 1.00 81.50 74 LEU A C 1
ATOM 581 O O . LEU A 1 74 ? 2.341 -0.229 -13.682 1.00 81.50 74 LEU A O 1
ATOM 585 N N . HIS A 1 75 ? 0.828 -1.186 -12.341 1.00 82.12 75 HIS A N 1
ATOM 586 C CA . HIS A 1 75 ? 1.415 -2.514 -12.442 1.00 82.12 75 HIS A CA 1
ATOM 587 C C . HIS A 1 75 ? 1.377 -3.073 -13.865 1.00 82.12 75 HIS A C 1
ATOM 589 O O . HIS A 1 75 ? 2.387 -3.594 -14.342 1.00 82.12 75 HIS A O 1
ATOM 595 N N . GLN A 1 76 ? 0.251 -2.918 -14.566 1.00 85.19 76 GLN A N 1
ATOM 596 C CA . GLN A 1 76 ? 0.118 -3.295 -15.974 1.00 85.19 76 GLN A CA 1
ATOM 597 C C . GLN A 1 76 ? 1.110 -2.528 -16.851 1.00 85.19 76 GLN A C 1
ATOM 599 O O . GLN A 1 76 ? 1.791 -3.140 -17.672 1.00 85.19 76 GLN A O 1
ATOM 604 N N . PHE A 1 77 ? 1.252 -1.215 -16.632 1.00 87.94 77 PHE A N 1
ATOM 605 C CA . PHE A 1 77 ? 2.230 -0.386 -17.334 1.00 87.94 77 PHE A CA 1
ATOM 606 C C . PHE A 1 77 ? 3.659 -0.913 -17.148 1.00 87.94 77 PHE A C 1
ATOM 608 O O . PHE A 1 77 ? 4.345 -1.190 -18.127 1.00 87.94 77 PHE A O 1
ATOM 615 N N . PHE A 1 78 ? 4.104 -1.109 -15.905 1.00 87.00 78 PHE A N 1
ATOM 616 C CA . PHE A 1 78 ? 5.466 -1.570 -15.628 1.00 87.00 78 PHE A CA 1
ATOM 617 C C . PHE A 1 78 ? 5.714 -2.998 -16.144 1.00 87.00 78 PHE A C 1
ATOM 619 O O . PHE A 1 78 ? 6.769 -3.271 -16.724 1.00 87.00 78 PHE A O 1
ATOM 626 N N . THR A 1 79 ? 4.714 -3.878 -16.041 1.00 85.62 79 THR A N 1
ATOM 627 C CA . THR A 1 79 ? 4.770 -5.240 -16.595 1.00 85.62 79 THR A CA 1
ATOM 628 C C . THR A 1 79 ? 4.938 -5.223 -18.113 1.00 85.62 79 THR A C 1
ATOM 630 O O . THR A 1 79 ? 5.809 -5.920 -18.629 1.00 85.62 79 THR A O 1
ATOM 633 N N . ALA A 1 80 ? 4.184 -4.380 -18.827 1.00 86.81 80 ALA A N 1
ATOM 634 C CA . ALA A 1 80 ? 4.327 -4.204 -20.273 1.00 86.81 80 ALA A CA 1
ATOM 635 C C . ALA A 1 80 ? 5.706 -3.645 -20.666 1.00 86.81 80 ALA A C 1
ATOM 637 O O . ALA A 1 80 ? 6.218 -3.949 -21.739 1.00 86.81 80 ALA A O 1
ATOM 638 N N . GLN A 1 81 ? 6.341 -2.876 -19.778 1.00 85.06 81 GLN A N 1
ATOM 639 C CA . GLN A 1 81 ? 7.703 -2.369 -19.956 1.00 85.06 81 GLN A CA 1
ATOM 640 C C . GLN A 1 81 ? 8.795 -3.395 -19.601 1.00 85.06 81 GLN A C 1
ATOM 642 O O . GLN A 1 81 ? 9.982 -3.078 -19.694 1.00 85.06 81 GLN A O 1
ATOM 647 N N . GLY A 1 82 ? 8.429 -4.623 -19.219 1.00 78.81 82 GLY A N 1
ATOM 648 C CA . GLY A 1 82 ? 9.361 -5.710 -18.899 1.00 78.81 82 GLY A CA 1
ATOM 649 C C . GLY A 1 82 ? 9.899 -5.692 -17.466 1.00 78.81 82 GLY A C 1
ATOM 650 O O . GLY A 1 82 ? 10.758 -6.506 -17.127 1.00 78.81 82 GLY A O 1
ATOM 651 N N . GLY A 1 83 ? 9.408 -4.794 -16.605 1.00 68.50 83 GLY A N 1
ATOM 652 C CA . GLY A 1 83 ? 9.760 -4.753 -15.187 1.00 68.50 83 GLY A CA 1
ATOM 653 C C . GLY A 1 83 ? 8.525 -4.951 -14.324 1.00 68.50 83 GLY A C 1
ATOM 654 O O . GLY A 1 83 ? 7.702 -4.061 -14.195 1.00 68.50 83 GLY A O 1
ATOM 655 N N . ALA A 1 84 ? 8.393 -6.104 -13.680 1.00 69.56 84 ALA A N 1
ATOM 656 C CA . ALA A 1 84 ? 7.292 -6.358 -12.762 1.00 69.56 84 ALA A CA 1
ATOM 657 C C . ALA A 1 84 ? 7.834 -6.850 -11.429 1.00 69.56 84 ALA A C 1
ATOM 659 O O . ALA A 1 84 ? 8.767 -7.646 -11.358 1.00 69.56 84 ALA A O 1
ATOM 660 N N . CYS A 1 85 ? 7.222 -6.371 -10.353 1.00 78.25 85 CYS A N 1
ATOM 661 C CA . CYS A 1 85 ? 7.569 -6.778 -9.006 1.00 78.25 85 CYS A CA 1
ATOM 662 C C . CYS A 1 85 ? 6.291 -7.275 -8.334 1.00 78.25 85 CYS A C 1
ATOM 664 O O . CYS A 1 85 ? 5.492 -6.475 -7.852 1.00 78.25 85 CYS A O 1
ATOM 666 N N . ALA A 1 86 ? 6.057 -8.590 -8.388 1.00 78.50 86 ALA A N 1
ATOM 667 C CA . ALA A 1 86 ? 4.790 -9.194 -7.969 1.00 78.50 86 ALA A CA 1
ATOM 668 C C . ALA A 1 86 ? 4.428 -8.860 -6.511 1.00 78.50 86 ALA A C 1
ATOM 670 O O . ALA A 1 86 ? 3.266 -8.603 -6.202 1.00 78.50 86 ALA A O 1
ATOM 671 N N . TRP A 1 87 ? 5.425 -8.779 -5.623 1.00 83.56 87 TRP A N 1
ATOM 672 C CA . TRP A 1 87 ? 5.196 -8.389 -4.229 1.00 83.56 87 TRP A CA 1
ATOM 673 C C . TRP A 1 87 ? 4.729 -6.933 -4.092 1.00 83.56 87 TRP A C 1
ATOM 675 O O . TRP A 1 87 ? 3.951 -6.618 -3.199 1.00 83.56 87 TRP A O 1
ATOM 685 N N . THR A 1 88 ? 5.145 -6.041 -4.994 1.00 82.19 88 THR A N 1
ATOM 686 C CA . THR A 1 88 ? 4.720 -4.636 -4.986 1.00 82.19 88 THR A CA 1
ATOM 687 C C . THR A 1 88 ? 3.240 -4.501 -5.336 1.00 82.19 88 THR A C 1
ATOM 689 O O . THR A 1 88 ? 2.523 -3.778 -4.649 1.00 82.19 88 THR A O 1
ATOM 692 N N . GLN A 1 89 ? 2.771 -5.244 -6.344 1.00 82.94 89 GLN A N 1
ATOM 693 C CA . GLN A 1 89 ? 1.347 -5.293 -6.683 1.00 82.94 89 GLN A CA 1
ATOM 694 C C . GLN A 1 89 ? 0.526 -5.859 -5.525 1.00 82.94 89 GLN A C 1
ATOM 696 O O . GLN A 1 89 ? -0.465 -5.254 -5.127 1.00 82.94 89 GLN A O 1
ATOM 701 N N . ARG A 1 90 ? 0.998 -6.955 -4.917 1.00 85.75 90 ARG A N 1
ATOM 702 C CA . ARG A 1 90 ? 0.349 -7.560 -3.749 1.00 85.75 90 ARG A CA 1
ATOM 703 C C . ARG A 1 90 ? 0.149 -6.551 -2.614 1.00 85.75 90 ARG A C 1
ATOM 705 O O . ARG A 1 90 ? -0.956 -6.451 -2.100 1.00 85.75 90 ARG A O 1
ATOM 712 N N . ILE A 1 91 ? 1.170 -5.764 -2.261 1.00 87.75 91 ILE A N 1
ATOM 713 C CA . ILE A 1 91 ? 1.035 -4.730 -1.217 1.00 87.75 91 ILE A CA 1
ATOM 714 C C . ILE A 1 91 ? -0.036 -3.699 -1.585 1.00 87.75 91 ILE A C 1
ATOM 716 O O . ILE A 1 91 ? -0.829 -3.311 -0.728 1.00 87.75 91 ILE A O 1
ATOM 720 N N . LEU A 1 92 ? -0.054 -3.229 -2.836 1.00 86.00 92 LEU A N 1
ATOM 721 C CA . LEU A 1 92 ? -1.038 -2.241 -3.278 1.00 86.00 92 LEU A CA 1
ATOM 722 C C . LEU A 1 92 ? -2.465 -2.802 -3.230 1.00 86.00 92 LEU A C 1
ATOM 724 O O . LEU A 1 92 ? -3.367 -2.104 -2.766 1.00 86.00 92 LEU A O 1
ATOM 728 N N . ASP A 1 93 ? -2.647 -4.058 -3.640 1.00 86.00 93 ASP A N 1
ATOM 729 C CA . ASP A 1 93 ? -3.933 -4.750 -3.584 1.00 86.00 93 ASP A CA 1
ATOM 730 C C . ASP A 1 93 ? -4.419 -4.909 -2.141 1.00 86.00 93 ASP A C 1
ATOM 732 O O . ASP A 1 93 ? -5.531 -4.484 -1.835 1.00 86.00 93 ASP A O 1
ATOM 736 N N . GLN A 1 94 ? -3.573 -5.411 -1.235 1.00 89.44 94 GLN A N 1
ATOM 737 C CA . GLN A 1 94 ? -3.928 -5.592 0.180 1.00 89.44 94 GLN A CA 1
ATOM 738 C C . GLN A 1 94 ? -4.276 -4.258 0.855 1.00 89.44 94 GLN A C 1
ATOM 740 O O . GLN A 1 94 ? -5.293 -4.132 1.535 1.00 89.44 94 GLN A O 1
ATOM 745 N N . VAL A 1 95 ? -3.472 -3.211 0.632 1.00 89.06 95 VAL A N 1
ATOM 746 C CA . VAL A 1 95 ? -3.751 -1.872 1.179 1.00 89.06 95 VAL A CA 1
ATOM 747 C C . VAL A 1 95 ? -5.063 -1.315 0.628 1.00 89.06 95 VAL A C 1
ATOM 749 O O . VAL A 1 95 ? -5.852 -0.749 1.386 1.00 89.06 95 VAL A O 1
ATOM 752 N N . SER A 1 96 ? -5.323 -1.471 -0.671 1.00 84.81 96 SER A N 1
ATOM 753 C CA . SER A 1 96 ? -6.584 -1.036 -1.269 1.00 84.81 96 SER A CA 1
ATOM 754 C C . SER A 1 96 ? -7.778 -1.806 -0.709 1.00 84.81 96 SER A C 1
ATOM 756 O O . SER A 1 96 ? -8.847 -1.220 -0.521 1.00 84.81 96 SER A O 1
ATOM 758 N N . GLU A 1 97 ? -7.612 -3.101 -0.462 1.00 89.12 97 GLU A N 1
ATOM 759 C CA . GLU A 1 97 ? -8.660 -3.965 0.062 1.00 89.12 97 GLU A CA 1
ATOM 760 C C . GLU A 1 97 ? -9.011 -3.578 1.504 1.00 89.12 97 GLU A C 1
ATOM 762 O O . GLU A 1 97 ? -10.181 -3.331 1.789 1.00 89.12 97 GLU A O 1
ATOM 767 N N . ILE A 1 98 ? -8.013 -3.351 2.371 1.00 90.69 98 ILE A N 1
ATOM 768 C CA . ILE A 1 98 ? -8.209 -2.841 3.744 1.00 90.69 98 ILE A CA 1
ATOM 769 C C . ILE A 1 98 ? -9.046 -1.557 3.752 1.00 90.69 98 ILE A C 1
ATOM 771 O O . ILE A 1 98 ? -9.947 -1.397 4.575 1.00 90.69 98 ILE A O 1
ATOM 775 N N . LEU A 1 99 ? -8.752 -0.621 2.846 1.00 85.94 99 LEU A N 1
ATOM 776 C CA . LEU A 1 99 ? -9.476 0.649 2.775 1.00 85.94 99 LEU A CA 1
ATOM 777 C C . LEU A 1 99 ? -10.927 0.462 2.309 1.00 85.94 99 LEU A C 1
ATOM 779 O O . LEU A 1 99 ? -11.811 1.164 2.799 1.00 85.94 99 LEU A O 1
ATOM 783 N N . ARG A 1 100 ? -11.170 -0.483 1.392 1.00 85.62 100 ARG A N 1
ATOM 784 C CA . ARG A 1 100 ? -12.488 -0.781 0.810 1.00 85.62 100 ARG A CA 1
ATOM 785 C C . ARG A 1 100 ? -13.406 -1.547 1.766 1.00 85.62 100 ARG A C 1
ATOM 787 O O . ARG A 1 100 ? -14.615 -1.318 1.749 1.00 85.62 100 ARG A O 1
ATOM 794 N N . LEU A 1 101 ? -12.858 -2.483 2.537 1.00 89.69 101 LEU A N 1
ATOM 795 C CA . LEU A 1 101 ? -13.618 -3.346 3.441 1.00 89.69 101 LEU A CA 1
ATOM 796 C C . LEU A 1 101 ? -14.313 -2.516 4.526 1.00 89.69 101 LEU A C 1
ATOM 798 O O . LEU A 1 101 ? -13.671 -1.723 5.207 1.00 89.69 101 LEU A O 1
ATOM 802 N N . GLN A 1 102 ? -15.623 -2.703 4.688 1.00 86.75 102 GLN A N 1
ATOM 803 C CA . GLN A 1 102 ? -16.412 -2.024 5.727 1.00 86.75 102 GLN A CA 1
ATOM 804 C C . GLN A 1 102 ? -16.579 -2.883 6.982 1.00 86.75 102 GLN A C 1
ATOM 806 O O . GLN A 1 102 ? -16.657 -2.368 8.095 1.00 86.75 102 GLN A O 1
ATOM 811 N N . ASP A 1 103 ? -16.603 -4.204 6.800 1.00 92.94 103 ASP A N 1
ATOM 812 C CA . ASP A 1 103 ? -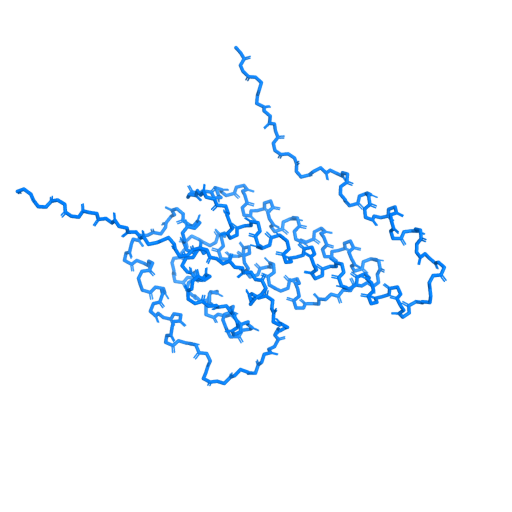16.724 -5.163 7.887 1.00 92.94 103 ASP A CA 1
ATOM 813 C C . ASP A 1 103 ? -15.441 -5.169 8.750 1.00 92.94 103 ASP A C 1
ATOM 815 O O . ASP A 1 103 ? -14.350 -5.417 8.221 1.00 92.94 103 ASP A O 1
ATOM 819 N N . PRO A 1 104 ? -15.535 -4.901 10.067 1.00 94.44 104 PRO A N 1
ATOM 820 C CA . PRO A 1 104 ? -14.371 -4.854 10.947 1.00 94.44 104 PRO A CA 1
ATOM 821 C C . PRO A 1 104 ? -13.584 -6.163 11.049 1.00 94.44 104 PRO A C 1
ATOM 823 O O . PRO A 1 104 ? -12.364 -6.117 11.220 1.00 94.44 104 PRO A O 1
ATOM 826 N N . ASP A 1 105 ? -14.254 -7.311 10.971 1.00 95.44 105 ASP A N 1
ATOM 827 C CA . ASP A 1 105 ? -13.610 -8.617 11.075 1.00 95.44 105 ASP A CA 1
ATOM 828 C C . ASP A 1 105 ? -12.881 -8.955 9.763 1.00 95.44 105 ASP A C 1
ATOM 830 O O . ASP A 1 105 ? -11.754 -9.451 9.802 1.00 95.44 105 ASP A O 1
ATOM 834 N N . LEU A 1 106 ? -13.425 -8.569 8.601 1.00 95.94 106 LEU A N 1
ATOM 835 C CA . LEU A 1 106 ? -12.693 -8.668 7.327 1.00 95.94 106 LEU A CA 1
ATOM 836 C C . LEU A 1 106 ? -11.472 -7.737 7.290 1.00 95.94 106 LEU A C 1
ATOM 838 O O . LEU A 1 106 ? -10.400 -8.141 6.842 1.00 95.94 106 LEU A O 1
ATOM 842 N N . VAL A 1 107 ? -11.597 -6.507 7.804 1.00 95.12 107 VAL A N 1
ATOM 843 C CA . VAL A 1 107 ? -10.461 -5.574 7.935 1.00 95.12 107 VAL A CA 1
ATOM 844 C C . VAL A 1 107 ? -9.367 -6.167 8.824 1.00 95.12 107 VAL A C 1
ATOM 846 O O . VAL A 1 107 ? -8.181 -6.023 8.524 1.00 95.12 107 VAL A O 1
ATOM 849 N N . GLN A 1 108 ? -9.752 -6.835 9.916 1.00 96.88 108 GLN A N 1
ATOM 850 C CA . GLN A 1 108 ? -8.817 -7.522 10.802 1.00 96.88 108 GLN A CA 1
ATOM 851 C C . GLN A 1 108 ? -8.042 -8.612 10.058 1.00 96.88 108 GLN A C 1
ATOM 853 O O . GLN A 1 108 ? -6.816 -8.635 10.139 1.00 96.88 108 GLN A O 1
ATOM 858 N N . LEU A 1 109 ? -8.745 -9.487 9.331 1.00 96.81 109 LEU A N 1
ATOM 859 C CA . LEU A 1 109 ? -8.133 -10.585 8.580 1.00 96.81 109 LEU A CA 1
ATOM 860 C C . LEU A 1 109 ? -7.136 -10.074 7.539 1.00 96.81 109 LEU A C 1
ATOM 862 O O . LEU A 1 109 ? -6.009 -10.565 7.473 1.00 96.81 109 LEU A O 1
ATOM 866 N N . GLU A 1 110 ? -7.514 -9.045 6.783 1.00 96.44 110 GLU A N 1
ATOM 867 C CA . GLU A 1 110 ? -6.648 -8.482 5.748 1.00 96.44 110 GLU A CA 1
ATOM 868 C C . GLU A 1 110 ? -5.404 -7.804 6.351 1.00 96.44 110 GLU A C 1
ATOM 870 O O . GLU A 1 110 ? -4.291 -7.961 5.848 1.00 96.44 110 GLU A O 1
ATOM 875 N N . LEU A 1 111 ? -5.548 -7.112 7.489 1.00 95.81 111 LEU A N 1
ATOM 876 C CA . LEU A 1 111 ? -4.409 -6.541 8.214 1.00 95.81 111 LEU A CA 1
ATOM 877 C C . LEU A 1 111 ? -3.472 -7.610 8.780 1.00 95.81 111 LEU A C 1
ATOM 879 O O . LEU A 1 111 ? -2.256 -7.422 8.726 1.00 95.81 111 LEU A O 1
ATOM 883 N N . VAL A 1 112 ? -4.016 -8.711 9.307 1.00 95.44 112 VAL A N 1
ATOM 884 C CA . VAL A 1 112 ? -3.227 -9.860 9.777 1.00 95.44 112 VAL A CA 1
ATOM 885 C C . VAL A 1 112 ? -2.456 -10.490 8.612 1.00 95.44 112 VAL A C 1
ATOM 887 O O . VAL A 1 112 ? -1.256 -10.732 8.726 1.00 95.44 112 VAL A O 1
ATOM 890 N N . SER A 1 113 ? -3.097 -10.674 7.457 1.00 93.81 113 SER A N 1
ATOM 891 C CA . SER A 1 113 ? -2.425 -11.16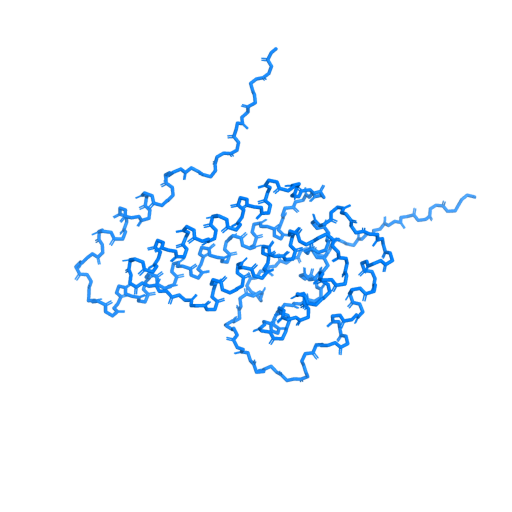0 6.245 1.00 93.81 113 SER A CA 1
ATOM 892 C C . SER A 1 113 ? -1.291 -10.226 5.793 1.00 93.81 113 SER A C 1
ATOM 894 O O . SER A 1 113 ? -0.191 -10.675 5.443 1.00 93.81 113 SER A O 1
ATOM 896 N N . LEU A 1 114 ? -1.515 -8.909 5.854 1.00 93.00 114 LEU A N 1
ATOM 897 C CA . LEU A 1 114 ? -0.512 -7.916 5.479 1.00 93.00 114 LEU A CA 1
ATOM 898 C C . LEU A 1 114 ? 0.717 -7.954 6.398 1.00 93.00 114 LEU A C 1
ATOM 900 O O . LEU A 1 114 ? 1.833 -7.928 5.889 1.00 93.00 114 LEU A O 1
ATOM 904 N N . ILE A 1 115 ? 0.558 -8.048 7.725 1.00 92.62 115 ILE A N 1
ATOM 905 C CA . ILE A 1 115 ? 1.713 -8.105 8.650 1.00 92.62 115 ILE A CA 1
ATOM 906 C C . ILE A 1 115 ? 2.510 -9.406 8.537 1.00 92.62 115 ILE A C 1
ATOM 908 O O . ILE A 1 115 ? 3.707 -9.409 8.810 1.00 92.62 115 ILE A O 1
ATOM 912 N N . GLN A 1 116 ? 1.871 -10.503 8.126 1.00 89.69 116 GLN A N 1
ATOM 913 C CA . GLN A 1 116 ? 2.559 -11.766 7.858 1.00 89.69 116 GLN A CA 1
ATOM 914 C C . GLN A 1 116 ? 3.409 -11.668 6.586 1.00 89.69 116 GLN A C 1
ATOM 916 O O . GLN A 1 116 ? 4.527 -12.176 6.537 1.00 89.69 116 GLN A O 1
ATOM 921 N N . THR A 1 117 ? 2.901 -10.968 5.569 1.00 87.81 117 THR A N 1
ATOM 922 C CA . THR A 1 117 ? 3.591 -10.774 4.284 1.00 87.81 117 THR A CA 1
ATOM 923 C C . THR A 1 117 ? 4.670 -9.684 4.36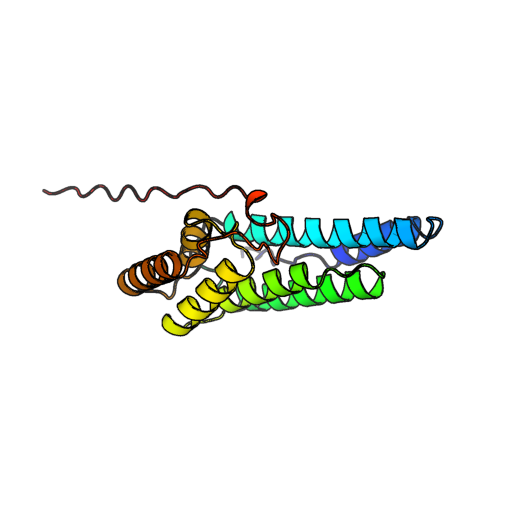4 1.00 87.81 117 THR A C 1
ATOM 925 O O . THR A 1 117 ? 5.725 -9.790 3.730 1.00 87.81 117 THR A O 1
ATOM 928 N N . CYS A 1 118 ? 4.422 -8.653 5.173 1.00 89.19 118 CYS A N 1
ATOM 929 C CA . CYS A 1 118 ? 5.275 -7.487 5.383 1.00 89.19 118 CYS A CA 1
ATOM 930 C C . CYS A 1 118 ? 5.511 -7.259 6.888 1.00 89.19 118 CYS A C 1
ATOM 932 O O . CYS A 1 118 ? 4.879 -6.379 7.484 1.00 89.19 118 CYS A O 1
ATOM 934 N N . PRO A 1 119 ? 6.437 -8.004 7.521 1.00 88.62 119 PRO A N 1
ATOM 935 C CA . PRO A 1 119 ? 6.715 -7.871 8.955 1.00 88.62 119 PRO A CA 1
ATOM 936 C C . PRO A 1 119 ? 7.188 -6.471 9.379 1.00 88.62 119 PRO A C 1
ATOM 938 O O . PRO A 1 119 ? 7.061 -6.094 10.544 1.00 88.62 119 PRO A O 1
ATOM 941 N N . ASP A 1 120 ? 7.688 -5.659 8.441 1.00 90.31 120 ASP A N 1
ATOM 942 C CA . ASP A 1 120 ? 8.068 -4.263 8.676 1.00 90.31 120 ASP A CA 1
ATOM 943 C C . ASP A 1 120 ? 6.865 -3.288 8.741 1.00 90.31 120 ASP A C 1
ATOM 945 O O . ASP A 1 120 ? 7.030 -2.083 8.987 1.00 90.31 120 ASP A O 1
ATOM 949 N N . PHE A 1 121 ? 5.630 -3.790 8.610 1.00 92.12 121 PHE A N 1
ATOM 950 C CA . PHE A 1 121 ? 4.393 -3.053 8.873 1.00 92.12 121 PHE A CA 1
ATOM 951 C C . PHE A 1 121 ? 4.160 -2.853 10.386 1.00 92.12 121 PHE A C 1
ATOM 953 O O . PHE A 1 121 ? 3.425 -3.572 11.065 1.00 92.12 121 PHE A O 1
ATOM 960 N N . SER A 1 122 ? 4.826 -1.831 10.929 1.00 92.12 122 SER A N 1
ATOM 961 C CA . SER A 1 122 ? 4.747 -1.445 12.346 1.00 92.12 122 SER A CA 1
ATOM 962 C C . SER A 1 122 ? 3.333 -1.120 12.867 1.00 92.12 122 SER A C 1
ATOM 964 O O . SER A 1 122 ? 2.432 -0.728 12.124 1.00 92.12 122 SER A O 1
ATOM 966 N N . ALA A 1 123 ? 3.164 -1.151 14.196 1.00 92.38 123 ALA A N 1
ATOM 967 C CA . ALA A 1 123 ? 1.927 -0.739 14.874 1.00 92.38 123 ALA A CA 1
ATOM 968 C C . ALA A 1 123 ? 1.522 0.725 14.587 1.00 92.38 123 ALA A C 1
ATOM 970 O O . ALA A 1 123 ? 0.337 1.082 14.626 1.0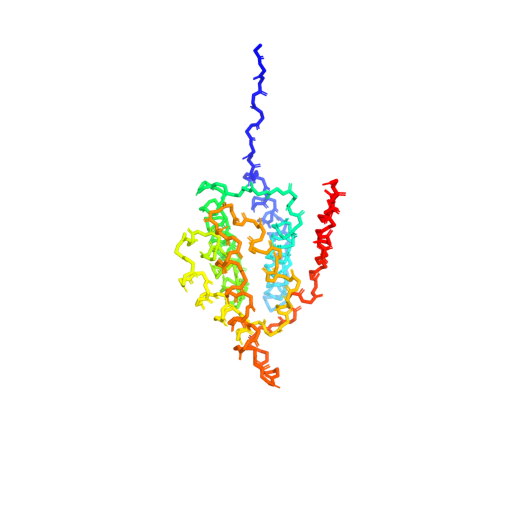0 92.38 123 ALA A O 1
ATOM 971 N N . ALA A 1 124 ? 2.494 1.584 14.264 1.00 91.44 124 ALA A N 1
ATOM 972 C CA . ALA A 1 124 ? 2.223 2.949 13.837 1.00 91.44 124 ALA A CA 1
ATOM 973 C C . ALA A 1 124 ? 1.568 2.978 12.443 1.00 91.44 124 ALA A C 1
ATOM 975 O O . ALA A 1 124 ? 0.622 3.737 12.236 1.00 91.44 124 ALA A O 1
ATOM 976 N N . HIS A 1 125 ? 1.994 2.107 11.519 1.00 93.31 125 HIS A N 1
ATOM 977 C CA . HIS A 1 125 ? 1.352 1.958 10.210 1.00 93.31 125 HIS A CA 1
ATOM 978 C C . HIS A 1 125 ? -0.083 1.436 10.342 1.00 93.31 125 HIS A C 1
ATOM 980 O O . HIS A 1 125 ? -0.997 2.023 9.763 1.00 93.31 125 HIS A O 1
ATOM 986 N N . VAL A 1 126 ? -0.296 0.414 11.182 1.00 93.94 126 VAL A N 1
ATOM 987 C CA . VAL A 1 126 ? -1.632 -0.116 11.520 1.00 93.94 126 VAL A CA 1
ATOM 988 C C . VAL A 1 126 ? -2.536 0.994 12.064 1.00 93.94 126 VAL A C 1
ATOM 990 O O . VAL A 1 126 ? -3.690 1.141 11.670 1.00 93.94 126 VAL A O 1
ATOM 993 N N . SER A 1 127 ? -2.013 1.823 12.965 1.00 91.94 127 SER A N 1
ATOM 994 C CA . SER A 1 127 ? -2.783 2.934 13.529 1.00 91.94 127 SER A CA 1
ATOM 995 C C . SER A 1 127 ? -3.172 3.965 12.472 1.00 91.94 127 SER A C 1
ATOM 997 O O . SER A 1 127 ? -4.289 4.475 12.511 1.00 91.94 127 SER A O 1
ATOM 999 N N . GLN A 1 128 ? -2.272 4.254 11.536 1.00 89.69 128 GLN A N 1
ATOM 1000 C CA . GLN A 1 128 ? -2.504 5.235 10.486 1.00 89.69 128 GLN A CA 1
ATOM 1001 C C . GLN A 1 128 ? -3.504 4.737 9.436 1.00 89.69 128 GLN A C 1
ATOM 1003 O O . GLN A 1 128 ? -4.381 5.498 9.041 1.00 89.69 128 GLN A O 1
ATOM 1008 N N . ILE A 1 129 ? -3.428 3.471 9.015 1.00 89.69 129 ILE A N 1
ATOM 1009 C CA . ILE A 1 129 ? -4.380 2.924 8.036 1.00 89.69 129 ILE A CA 1
ATOM 1010 C C . ILE A 1 129 ? -5.791 2.815 8.628 1.00 89.69 129 ILE A C 1
ATOM 1012 O O . ILE A 1 129 ? -6.758 3.196 7.976 1.00 89.69 129 ILE A O 1
ATOM 1016 N N . LEU A 1 130 ? -5.914 2.422 9.902 1.00 90.69 130 LEU A N 1
ATOM 1017 C CA . LEU A 1 130 ? -7.198 2.427 10.609 1.00 90.69 130 LEU A CA 1
ATOM 1018 C C . LEU A 1 130 ? -7.739 3.844 10.830 1.00 90.69 130 LEU A C 1
ATOM 1020 O O . LEU A 1 130 ? -8.947 4.027 10.869 1.00 90.69 130 LEU A O 1
ATOM 1024 N N . PHE A 1 131 ? -6.872 4.854 10.957 1.00 86.50 131 PHE A N 1
ATOM 1025 C CA . PHE A 1 131 ? -7.305 6.251 11.042 1.00 86.50 131 PHE A CA 1
ATOM 1026 C C . PHE A 1 131 ? -7.914 6.761 9.728 1.00 86.50 131 PHE A C 1
ATOM 1028 O O . PHE A 1 131 ? -8.778 7.632 9.766 1.00 86.50 131 PHE A O 1
ATOM 1035 N N . LEU A 1 132 ? -7.494 6.227 8.577 1.00 83.88 132 LEU A N 1
ATOM 1036 C CA . LEU A 1 132 ? -8.085 6.572 7.280 1.00 83.88 132 LEU A CA 1
ATOM 1037 C C . LEU A 1 132 ? -9.499 5.997 7.108 1.00 83.88 132 LEU A C 1
ATOM 1039 O O . LEU A 1 132 ? -10.273 6.529 6.312 1.00 83.88 132 LEU A O 1
ATOM 1043 N N . LYS A 1 133 ? -9.848 4.956 7.874 1.00 82.94 133 LYS A N 1
ATOM 1044 C CA . LYS A 1 133 ? -11.191 4.375 7.918 1.00 82.94 133 LYS A CA 1
ATOM 1045 C C . LYS A 1 133 ? -12.102 5.206 8.824 1.00 82.94 133 LYS A C 1
ATOM 1047 O O . LYS A 1 133 ? -11.874 5.320 10.028 1.00 82.94 133 LYS A O 1
ATOM 1052 N N . SER A 1 134 ? -13.126 5.824 8.239 1.00 72.81 134 SER A N 1
ATOM 1053 C CA . SER A 1 134 ? -14.127 6.635 8.953 1.00 72.81 134 SER A CA 1
ATOM 1054 C C . SER A 1 134 ? -15.299 5.813 9.500 1.00 72.81 134 SER A C 1
ATOM 1056 O O . SER A 1 134 ? -16.046 6.309 10.337 1.00 72.81 134 SER A O 1
ATOM 1058 N N . ASP A 1 135 ? -15.439 4.573 9.044 1.00 81.50 135 ASP A N 1
ATOM 1059 C CA . ASP A 1 135 ? -16.561 3.658 9.263 1.00 81.50 135 ASP A CA 1
ATOM 1060 C C . ASP A 1 135 ? -16.392 2.732 10.482 1.00 81.50 135 ASP A C 1
ATOM 1062 O O . ASP A 1 135 ? -17.337 2.062 10.893 1.00 81.50 135 ASP A O 1
ATOM 1066 N N . LEU A 1 136 ? -15.211 2.707 11.108 1.00 88.25 136 LEU A N 1
ATOM 1067 C CA . LEU A 1 136 ? -14.934 1.830 12.247 1.00 88.25 136 LEU A CA 1
ATOM 1068 C C . LEU A 1 136 ? -15.201 2.498 13.601 1.00 88.25 136 LEU A C 1
ATOM 1070 O O . LEU A 1 136 ? -14.717 3.593 13.898 1.00 88.25 136 LEU A O 1
ATOM 1074 N N . SER A 1 137 ? -15.888 1.771 14.486 1.00 91.44 137 SER A N 1
ATOM 1075 C CA . SER A 1 137 ? -16.055 2.176 15.885 1.00 91.44 137 SER A CA 1
ATOM 1076 C C . SER A 1 137 ? -14.726 2.138 16.655 1.00 91.44 137 SER A C 1
ATOM 1078 O O . SER A 1 137 ? -13.821 1.356 16.349 1.00 91.44 137 SER A O 1
ATOM 1080 N N . ALA A 1 138 ? -14.615 2.921 17.732 1.00 92.00 138 ALA A N 1
ATOM 1081 C CA . ALA A 1 138 ? -13.431 2.895 18.594 1.00 92.00 138 ALA A CA 1
ATOM 1082 C C . ALA A 1 138 ? -13.178 1.506 19.215 1.00 92.00 138 ALA A C 1
ATOM 1084 O O . ALA A 1 138 ? -12.024 1.110 19.387 1.00 92.00 138 ALA A O 1
ATOM 1085 N N . THR A 1 139 ? -14.238 0.758 19.531 1.00 95.56 139 THR A N 1
ATOM 1086 C CA . THR A 1 139 ? -14.141 -0.612 20.056 1.00 95.56 139 THR A CA 1
ATOM 1087 C C . THR A 1 139 ? -13.583 -1.561 19.000 1.00 95.56 139 THR A C 1
ATOM 1089 O O . THR A 1 139 ? -12.634 -2.292 19.286 1.00 95.56 139 THR A O 1
ATOM 1092 N N . SER A 1 140 ? -14.090 -1.481 17.766 1.00 94.62 140 SER A N 1
ATOM 1093 C CA . SER A 1 140 ? -13.590 -2.252 16.623 1.00 94.62 140 SER A CA 1
ATOM 1094 C C . SER A 1 140 ? -12.114 -1.957 16.360 1.00 94.62 140 SER A C 1
ATOM 1096 O O . SER A 1 140 ? -11.311 -2.878 16.267 1.00 94.62 140 SER A O 1
ATOM 1098 N N . VAL A 1 141 ? -11.714 -0.679 16.352 1.00 94.75 141 VAL A N 1
ATOM 1099 C CA . VAL A 1 141 ? -10.307 -0.280 16.171 1.00 94.75 141 VAL A CA 1
ATOM 1100 C C . VAL A 1 141 ? -9.401 -0.884 17.250 1.00 94.75 141 VAL A C 1
ATOM 1102 O O . VAL A 1 141 ? -8.311 -1.357 16.935 1.00 94.75 141 VAL A O 1
ATOM 1105 N N . ARG A 1 142 ? -9.822 -0.892 18.524 1.00 95.69 142 ARG A N 1
ATOM 1106 C CA . ARG A 1 142 ? -9.039 -1.514 19.610 1.00 95.69 142 ARG A CA 1
ATOM 1107 C C . ARG A 1 142 ? -8.932 -3.030 19.441 1.00 95.69 142 ARG A C 1
ATOM 1109 O O . ARG A 1 142 ? -7.839 -3.560 19.620 1.00 95.69 142 ARG A O 1
ATOM 1116 N N . LYS A 1 143 ? -10.036 -3.703 19.088 1.00 97.12 143 LYS A N 1
ATOM 1117 C CA . LYS A 1 143 ? -10.075 -5.154 18.829 1.00 97.12 143 LYS A CA 1
ATOM 1118 C C . LYS A 1 143 ? -9.111 -5.526 17.701 1.00 97.12 143 LYS A C 1
ATOM 1120 O O . LYS A 1 143 ? -8.245 -6.369 17.905 1.00 97.12 143 LYS A O 1
ATOM 1125 N N . ILE A 1 144 ? -9.190 -4.816 16.574 1.00 97.44 144 ILE A N 1
ATOM 1126 C CA . ILE A 1 144 ? -8.321 -5.038 15.413 1.00 97.44 144 ILE A CA 1
ATOM 1127 C C . ILE A 1 144 ? -6.851 -4.858 15.799 1.00 97.44 144 ILE A C 1
ATOM 1129 O O . ILE A 1 144 ? -6.043 -5.742 15.545 1.00 97.44 144 ILE A O 1
ATOM 1133 N N . LYS A 1 145 ? -6.488 -3.748 16.462 1.00 96.62 145 LYS A N 1
ATOM 1134 C CA . LYS A 1 145 ? -5.094 -3.510 16.881 1.00 96.62 145 LYS A CA 1
ATOM 1135 C C . LYS A 1 145 ? -4.551 -4.618 17.780 1.00 96.62 145 LYS A C 1
ATOM 1137 O O . LYS A 1 145 ? -3.399 -4.999 17.616 1.00 96.62 145 LYS A O 1
ATOM 1142 N N . ARG A 1 146 ? -5.369 -5.117 18.713 1.00 96.69 146 ARG A N 1
ATOM 1143 C CA . ARG A 1 146 ? -4.989 -6.231 19.588 1.00 96.69 146 ARG A CA 1
ATOM 1144 C C . ARG A 1 146 ? -4.735 -7.498 18.773 1.00 96.69 146 ARG A C 1
ATOM 1146 O O . ARG A 1 146 ? -3.654 -8.056 18.879 1.00 96.69 146 ARG A O 1
ATOM 1153 N N . SER A 1 147 ? -5.684 -7.888 17.923 1.00 96.44 147 SER A N 1
ATOM 1154 C CA . SER A 1 147 ? -5.562 -9.092 17.096 1.00 96.44 147 SER A CA 1
ATOM 1155 C C . SER A 1 147 ? -4.349 -9.036 16.162 1.00 96.44 147 SER A C 1
ATOM 1157 O O . SER A 1 147 ? -3.626 -10.019 16.029 1.00 96.44 147 SER A O 1
ATOM 1159 N N . VAL A 1 148 ? -4.079 -7.877 15.558 1.00 95.56 148 VAL A N 1
ATOM 1160 C CA . VAL A 1 148 ? -2.898 -7.668 14.709 1.00 95.56 148 VAL A CA 1
ATOM 1161 C C . VAL A 1 148 ? -1.602 -7.839 15.508 1.00 95.56 148 VAL A C 1
ATOM 1163 O O . VAL A 1 148 ? -0.659 -8.436 15.003 1.00 95.56 148 VAL A O 1
ATOM 1166 N N . GLU A 1 149 ? -1.537 -7.361 16.752 1.00 94.62 149 GLU A N 1
ATOM 1167 C CA . GLU A 1 149 ? -0.347 -7.556 17.591 1.00 94.62 149 GLU A CA 1
ATOM 1168 C C . GLU A 1 149 ? -0.185 -9.020 18.031 1.00 94.62 149 GLU A C 1
ATOM 1170 O O . GLU A 1 149 ? 0.916 -9.555 17.966 1.00 94.62 149 GLU A O 1
ATOM 1175 N N . GLU A 1 150 ? -1.280 -9.692 18.399 1.00 94.94 150 GLU A N 1
ATOM 1176 C CA . GLU A 1 150 ? -1.291 -11.116 18.777 1.00 94.94 150 GLU A CA 1
ATOM 1177 C C . GLU A 1 150 ? -0.851 -12.041 17.630 1.00 94.94 150 GLU A C 1
ATOM 1179 O O . GLU A 1 150 ? -0.279 -13.098 17.876 1.00 94.94 150 GLU A O 1
ATOM 1184 N N . ASN A 1 151 ? -1.091 -11.639 16.378 1.00 94.12 151 ASN A N 1
ATOM 1185 C CA . ASN A 1 151 ? -0.736 -12.407 15.180 1.00 94.12 151 ASN A CA 1
ATOM 1186 C C . ASN A 1 151 ? 0.578 -11.949 14.525 1.00 94.12 151 ASN A C 1
ATOM 1188 O O . ASN A 1 151 ? 0.882 -12.350 13.397 1.00 94.12 151 ASN A O 1
ATOM 1192 N N . ARG A 1 152 ? 1.362 -11.092 15.191 1.00 90.44 152 ARG A N 1
ATOM 1193 C CA . ARG A 1 152 ? 2.638 -10.623 14.647 1.00 90.44 152 ARG A CA 1
ATOM 1194 C C . ARG A 1 152 ? 3.643 -11.782 14.563 1.00 90.44 152 ARG A C 1
ATOM 1196 O O . ARG A 1 152 ? 3.829 -12.490 15.551 1.00 90.44 152 ARG A O 1
ATOM 1203 N N . PRO A 1 153 ? 4.306 -11.989 13.407 1.00 84.69 153 PRO A N 1
ATOM 1204 C CA . PRO A 1 153 ? 5.276 -13.068 13.265 1.00 84.69 153 PRO A CA 1
ATOM 1205 C C . PRO A 1 153 ? 6.444 -12.890 14.242 1.00 84.69 153 PRO A C 1
ATOM 1207 O O . PRO A 1 153 ? 7.024 -11.809 14.352 1.00 84.69 153 PRO A O 1
ATOM 1210 N N . SER A 1 154 ? 6.795 -13.970 14.939 1.00 73.94 154 SER A N 1
ATOM 1211 C CA . SER A 1 154 ? 7.881 -14.028 15.925 1.00 73.94 154 SER A CA 1
ATOM 1212 C C . SER A 1 154 ? 9.280 -14.058 15.295 1.00 73.94 154 SER A C 1
ATOM 1214 O O . SER A 1 154 ? 10.263 -13.762 15.972 1.00 73.94 154 SER A O 1
ATOM 1216 N N . SER A 1 155 ? 9.386 -14.366 13.999 1.00 66.25 155 SER A N 1
ATOM 1217 C CA . SER A 1 155 ? 10.624 -14.300 13.220 1.00 66.25 155 SER A CA 1
ATOM 1218 C C . SER A 1 155 ? 10.374 -13.647 11.857 1.00 66.25 155 SER A C 1
ATOM 1220 O O . SER A 1 155 ? 9.354 -13.872 11.206 1.00 66.25 155 SER A O 1
ATOM 1222 N N . SER A 1 156 ? 11.299 -12.791 11.414 1.00 57.47 156 SER A N 1
ATOM 1223 C CA . SER A 1 156 ? 11.166 -12.040 10.163 1.00 57.47 156 SER A CA 1
ATOM 1224 C C . SER A 1 156 ? 11.576 -12.893 8.960 1.00 57.47 156 SER A C 1
ATOM 1226 O O . SER A 1 156 ? 12.629 -12.670 8.359 1.00 57.47 156 SER A O 1
ATOM 1228 N N . THR A 1 157 ? 10.765 -13.877 8.576 1.00 56.31 157 THR A N 1
ATOM 1229 C CA . THR A 1 157 ? 10.855 -14.431 7.217 1.00 56.31 157 THR A CA 1
ATOM 1230 C C . THR A 1 157 ? 10.206 -13.419 6.271 1.00 56.31 157 THR A C 1
ATOM 1232 O O . THR A 1 157 ? 9.025 -13.491 5.950 1.00 56.31 157 THR A O 1
ATOM 1235 N N . ASN A 1 158 ? 10.965 -12.382 5.912 1.00 55.94 158 ASN A N 1
ATOM 1236 C CA . ASN A 1 158 ? 10.483 -11.269 5.098 1.00 55.94 158 ASN A CA 1
ATOM 1237 C C . ASN A 1 158 ? 10.160 -11.754 3.676 1.00 55.94 158 ASN A C 1
ATOM 1239 O O . ASN A 1 158 ? 11.052 -11.865 2.838 1.00 55.94 158 ASN A O 1
ATOM 1243 N N . GLN A 1 159 ? 8.884 -12.037 3.399 1.00 60.06 159 GLN A N 1
ATOM 1244 C CA . GLN A 1 159 ? 8.422 -12.338 2.039 1.00 60.06 159 GLN A CA 1
ATOM 1245 C C . GLN A 1 159 ? 8.361 -11.077 1.159 1.00 60.06 159 GLN A C 1
ATOM 1247 O O . GLN A 1 159 ? 8.422 -11.176 -0.066 1.00 60.06 159 GLN A O 1
ATOM 1252 N N . CYS A 1 160 ? 8.288 -9.889 1.770 1.00 63.94 160 CYS A N 1
ATOM 1253 C CA . CYS A 1 160 ? 8.470 -8.604 1.099 1.00 63.94 160 CYS A CA 1
ATOM 1254 C C . CYS A 1 160 ? 9.816 -7.964 1.446 1.00 63.94 160 CYS A C 1
ATOM 1256 O O . CYS A 1 160 ? 10.313 -8.076 2.565 1.00 63.94 160 CYS A O 1
ATOM 1258 N N . ALA A 1 161 ? 10.380 -7.222 0.488 1.00 68.56 161 ALA A N 1
ATOM 1259 C CA . ALA A 1 161 ? 11.478 -6.302 0.772 1.00 68.56 161 ALA A CA 1
ATOM 1260 C C . ALA A 1 161 ? 11.049 -5.285 1.846 1.00 68.56 161 ALA A C 1
ATOM 1262 O O . ALA A 1 161 ? 9.857 -5.036 2.006 1.00 68.56 161 ALA A O 1
ATOM 1263 N N . ALA A 1 162 ? 12.015 -4.669 2.536 1.00 81.56 162 ALA A N 1
ATOM 1264 C CA . ALA A 1 162 ? 11.795 -3.670 3.587 1.00 81.56 162 ALA A CA 1
ATOM 1265 C C . ALA A 1 162 ? 11.096 -2.396 3.043 1.00 81.56 162 ALA A C 1
ATOM 1267 O O . ALA A 1 162 ? 11.716 -1.357 2.808 1.00 81.56 162 ALA A O 1
ATOM 1268 N N . PHE A 1 163 ? 9.800 -2.498 2.763 1.00 88.25 163 PHE A N 1
ATOM 1269 C CA . PHE A 1 163 ? 8.973 -1.512 2.087 1.00 88.25 163 PHE A CA 1
ATOM 1270 C C . PHE A 1 163 ? 8.420 -0.479 3.067 1.00 88.25 163 PHE A C 1
ATOM 1272 O O . PHE A 1 163 ? 8.618 0.723 2.879 1.00 88.25 163 PHE A O 1
ATOM 1279 N N . PHE A 1 164 ? 7.764 -0.929 4.135 1.00 89.50 164 PHE A N 1
ATOM 1280 C CA . PHE A 1 164 ? 7.135 -0.055 5.120 1.00 89.50 164 PHE A CA 1
ATOM 1281 C C . PHE A 1 164 ? 8.148 0.616 6.041 1.00 89.50 164 PHE A C 1
ATOM 1283 O O . PHE A 1 164 ? 7.929 1.752 6.448 1.00 89.50 164 PHE A O 1
ATOM 1290 N N . SER A 1 165 ? 9.306 0.004 6.282 1.00 89.69 165 SER A N 1
ATOM 1291 C CA . SER A 1 165 ? 10.421 0.657 6.985 1.00 89.69 165 SER A CA 1
ATOM 1292 C C . SER A 1 165 ? 10.898 1.952 6.297 1.00 89.69 165 SER A C 1
ATOM 1294 O O . SER A 1 165 ? 11.401 2.867 6.952 1.00 89.69 165 SER A O 1
ATOM 1296 N N . ARG A 1 166 ? 10.686 2.084 4.976 1.00 89.25 166 ARG A N 1
ATOM 1297 C CA . ARG A 1 166 ? 10.995 3.294 4.187 1.00 89.25 166 ARG A CA 1
ATOM 1298 C C . ARG A 1 166 ? 9.914 4.378 4.317 1.00 89.25 166 ARG A C 1
ATOM 1300 O O . ARG A 1 166 ? 10.089 5.496 3.813 1.00 89.25 166 ARG A O 1
ATOM 1307 N N . ILE A 1 167 ? 8.798 4.083 4.985 1.00 88.00 167 ILE A N 1
ATOM 1308 C CA . ILE A 1 167 ? 7.676 4.995 5.206 1.00 88.00 167 ILE A CA 1
ATOM 1309 C C . ILE A 1 167 ? 7.692 5.467 6.663 1.00 88.00 167 ILE A C 1
ATOM 1311 O O . ILE A 1 167 ? 7.412 4.726 7.591 1.00 88.00 167 ILE A O 1
ATOM 1315 N N . LYS A 1 168 ? 7.980 6.752 6.884 1.00 85.94 168 LYS A N 1
ATOM 1316 C CA . LYS A 1 168 ? 7.845 7.359 8.217 1.00 85.94 168 LYS A CA 1
ATOM 1317 C C . LYS A 1 168 ? 6.401 7.802 8.443 1.00 85.94 168 LYS A C 1
ATOM 1319 O O . LYS A 1 168 ? 5.933 8.709 7.748 1.00 85.94 168 LYS A O 1
ATOM 1324 N N . VAL A 1 169 ? 5.735 7.208 9.429 1.00 80.69 169 VAL A N 1
ATOM 1325 C CA . VAL A 1 169 ? 4.414 7.631 9.918 1.00 80.69 169 VAL A CA 1
ATOM 1326 C C . VAL A 1 169 ? 4.542 8.481 11.179 1.00 80.69 169 VAL A C 1
ATOM 1328 O O . VAL A 1 169 ? 5.366 8.209 12.048 1.00 80.69 169 VAL A O 1
ATOM 1331 N N . GLN A 1 170 ? 3.738 9.541 11.271 1.00 66.38 170 GLN A N 1
ATOM 1332 C CA . GLN A 1 170 ? 3.637 10.352 12.484 1.00 66.38 170 GLN A CA 1
ATOM 1333 C C . GLN A 1 170 ? 2.618 9.685 13.407 1.00 66.38 170 GLN A C 1
ATOM 1335 O O . GLN A 1 170 ? 1.456 9.553 13.034 1.00 66.38 170 GLN A O 1
ATOM 1340 N N . ILE A 1 171 ? 3.028 9.269 14.607 1.00 56.66 171 ILE A N 1
ATOM 1341 C CA . ILE A 1 171 ? 2.076 8.818 15.626 1.00 56.66 171 ILE A CA 1
ATOM 1342 C C . ILE A 1 171 ? 1.239 10.039 16.014 1.00 56.66 171 ILE A C 1
ATOM 1344 O O . ILE A 1 171 ? 1.732 10.956 16.673 1.00 56.66 171 ILE A O 1
ATOM 1348 N N . LEU A 1 172 ? -0.027 10.074 15.593 1.00 53.78 172 LEU A N 1
ATOM 1349 C CA . LEU A 1 172 ? -0.992 11.040 16.105 1.00 53.78 172 LEU A CA 1
ATOM 1350 C C . LEU A 1 172 ? -1.256 10.685 17.574 1.00 53.78 172 LEU A C 1
ATOM 1352 O O . LEU A 1 172 ? -2.139 9.889 17.888 1.00 53.78 172 LEU A O 1
ATOM 1356 N N . HIS A 1 173 ? -0.455 11.241 18.487 1.00 42.16 173 HIS A N 1
ATOM 1357 C CA . HIS A 1 173 ? -0.763 11.226 19.913 1.00 42.16 173 HIS A CA 1
ATOM 1358 C C . HIS A 1 173 ? -2.077 11.977 20.107 1.00 42.16 173 HIS A C 1
ATOM 1360 O O . HIS A 1 173 ? -2.121 13.207 20.123 1.00 42.16 173 HIS A O 1
ATOM 1366 N N . ASN A 1 174 ? -3.162 11.222 20.236 1.00 37.19 174 ASN A N 1
ATOM 1367 C CA . ASN A 1 174 ? -4.474 11.752 20.544 1.00 37.19 174 ASN A CA 1
ATOM 1368 C C . ASN A 1 174 ? -4.442 12.257 21.998 1.00 37.19 174 ASN A C 1
ATOM 1370 O O . ASN A 1 174 ? -4.776 11.529 22.929 1.00 37.19 174 ASN A O 1
ATOM 1374 N N . LYS A 1 175 ? -3.986 13.497 22.221 1.00 35.59 175 LYS A N 1
ATOM 1375 C CA . LYS A 1 175 ? -4.175 14.203 23.495 1.00 35.59 175 LYS A CA 1
ATOM 1376 C C . LYS A 1 175 ? -5.644 14.609 23.595 1.00 35.59 175 LYS A C 1
ATOM 1378 O O . LYS A 1 175 ? -5.986 15.778 23.436 1.00 35.59 175 LYS A O 1
ATOM 1383 N N . VAL A 1 176 ? -6.520 13.644 23.864 1.00 37.00 176 VAL A N 1
ATOM 1384 C CA . VAL A 1 176 ? -7.840 13.956 24.412 1.00 37.00 176 VAL A CA 1
ATOM 1385 C C . VAL A 1 176 ? -7.587 14.447 25.834 1.00 37.00 176 VAL A C 1
ATOM 1387 O O . VAL A 1 176 ? -7.408 13.662 26.759 1.00 37.00 176 VAL A O 1
ATOM 1390 N N . LYS A 1 177 ? -7.478 15.771 25.989 1.00 33.78 177 LYS A N 1
ATOM 1391 C CA . LYS A 1 177 ? -7.562 16.434 27.290 1.00 33.78 177 LYS A CA 1
ATOM 1392 C C . LYS A 1 177 ? -8.949 16.127 27.854 1.00 33.78 177 LYS A C 1
ATOM 1394 O O . LYS A 1 177 ? -9.917 16.790 27.492 1.00 33.78 177 LYS A O 1
ATOM 1399 N N . LEU A 1 178 ? -9.036 15.132 28.730 1.00 34.78 178 LEU A N 1
ATOM 1400 C CA . LEU A 1 178 ? -10.140 15.010 29.672 1.00 34.78 178 LEU A CA 1
ATOM 1401 C C . LEU A 1 178 ? -10.057 16.224 30.605 1.00 34.78 178 LEU A C 1
ATOM 1403 O O . LEU A 1 178 ? -9.277 16.243 31.553 1.00 34.78 178 LEU A O 1
ATOM 1407 N N . LYS A 1 179 ? -10.803 17.284 30.283 1.00 33.97 179 LYS A N 1
ATOM 1408 C CA . LYS A 1 179 ? -11.191 18.281 31.280 1.00 33.97 179 LYS A CA 1
ATOM 1409 C C . LYS A 1 179 ? -12.343 17.660 32.062 1.00 33.97 179 LYS A C 1
ATOM 1411 O O . LYS A 1 179 ? -13.476 17.702 31.597 1.00 33.97 179 LYS A O 1
ATOM 1416 N N . PHE A 1 180 ? -12.037 17.072 33.211 1.00 38.50 180 PHE A N 1
ATOM 1417 C CA . PHE A 1 180 ? -13.039 16.933 34.258 1.00 38.50 180 PHE A CA 1
ATOM 1418 C C . PHE A 1 180 ? -13.268 18.333 34.840 1.00 38.50 180 PHE A C 1
ATOM 1420 O O . PHE A 1 180 ? -12.315 19.007 35.238 1.00 38.50 180 PHE A O 1
ATOM 1427 N N . ARG A 1 181 ? -14.513 18.794 34.763 1.00 40.94 181 ARG A N 1
ATOM 1428 C CA . ARG A 1 181 ? -15.078 19.818 35.637 1.00 40.94 181 ARG A CA 1
ATOM 1429 C C . ARG A 1 181 ? -16.053 19.107 36.554 1.00 40.94 181 ARG A C 1
ATOM 1431 O O . ARG A 1 181 ? -16.706 18.170 36.040 1.00 40.94 181 ARG A O 1
#

pLDDT: mean 78.41, std 18.01, range [33.34, 97.44]

Sequence (181 aa):
MGKMKTSSVHPNVLDFLKHELDQLQDLKASCRQVVVTRLHQDMALRYVKTLLKTRGRSLEGGGARCMKDHALKLHQFFTAQGGACAWTQRILDQVSEILRLQDPDLVQLELVSLIQTCPDFSAAHVSQILFLKSDLSATSVRKIKRSVEENRPSSSTNQCAAFFSRIKVQILHNKVKLKFR

Organism: Knipowitschia caucasica (NCBI:txid637954)

Secondary structure (DSSP, 8-state):
----------THHHHHHHHHHHTTTTS-HHHHHHHHHHHHHHHHHHHHHHHHH--SS---THHHHHHHHHHHHHHHHHHHTT---HHHHHHHHHHHHHHH--SHHHHHHHHHHHHHH-TT--HHHHHHHHHH-SS--HHHHHHHHHHHHHT--SS---SS-S-GGG-PPP-----------

InterPro domains:
  IPR010326 Exocyst complex component EXOC3/Sec6 [PF06046] (18-137)
  IPR010326 Exocyst complex component EXOC3/Sec6 [PTHR21292] (14-168)
  IPR042532 Exocyst complex component EXOC3/Sec6, C-terminal domain [G3DSA:1.10.357.70] (5-174)

Radius of gyration: 18.65 Å; chains: 1; bounding box: 41×45×62 Å